Protein AF-A0A379ZW75-F1 (afdb_monomer)

Organism: NCBI:txid137545

Sequence (144 aa):
MLITSVDNQVWLLAVLERANPEMAELSVPGDLHIRSSGEISLSSEALRVSASQGDCHISEMQYSGDKLSAWVSLSRMVGKHSESIWQTITQVSHNLLRTTRQTEQVRAGQLDMQAEDYARLHAQNTVITSKAITKVDAEQIHMG

Structure (mmCIF, N/CA/C/O backbone):
data_AF-A0A379ZW75-F1
#
_entry.id   AF-A0A379ZW75-F1
#
loop_
_atom_site.group_PDB
_atom_site.id
_atom_site.type_symbol
_atom_site.label_atom_id
_atom_site.label_alt_id
_atom_site.label_comp_id
_atom_site.label_asym_id
_atom_site.label_entity_id
_atom_site.label_seq_id
_atom_site.pdbx_PDB_ins_code
_atom_site.Cartn_x
_atom_site.Cartn_y
_atom_site.Cartn_z
_atom_site.occupancy
_atom_site.B_iso_or_equiv
_atom_site.auth_seq_id
_atom_site.auth_comp_id
_atom_site.auth_asym_id
_atom_site.auth_atom_id
_atom_site.pdbx_PDB_model_num
ATOM 1 N N . MET A 1 1 ? 25.330 -1.662 -34.910 1.00 77.00 1 MET A N 1
ATOM 2 C CA . MET A 1 1 ? 24.381 -2.645 -34.329 1.00 77.00 1 MET A CA 1
ATOM 3 C C . MET A 1 1 ? 24.675 -4.007 -34.938 1.00 77.00 1 MET A C 1
ATOM 5 O O . MET A 1 1 ? 24.954 -4.049 -36.129 1.00 77.00 1 MET A O 1
ATOM 9 N N . LEU A 1 2 ? 24.667 -5.081 -34.145 1.00 81.12 2 LEU A N 1
ATOM 10 C CA . LEU A 1 2 ? 24.822 -6.456 -34.630 1.00 81.12 2 LEU A CA 1
ATOM 11 C C . LEU A 1 2 ? 23.435 -7.109 -34.679 1.00 81.12 2 LEU A C 1
ATOM 13 O O . LEU A 1 2 ? 22.809 -7.311 -33.636 1.00 81.12 2 LEU A O 1
ATOM 17 N N . ILE A 1 3 ? 22.960 -7.390 -35.889 1.00 84.38 3 ILE A N 1
ATOM 18 C CA . ILE A 1 3 ? 21.650 -7.987 -36.156 1.00 84.38 3 ILE A CA 1
ATOM 19 C C . ILE A 1 3 ? 21.884 -9.310 -36.877 1.00 84.38 3 ILE A C 1
ATOM 21 O O . ILE A 1 3 ? 22.673 -9.355 -37.820 1.00 84.38 3 ILE A O 1
ATOM 25 N N . THR A 1 4 ? 21.197 -10.369 -36.461 1.00 86.81 4 THR A N 1
ATOM 26 C CA . THR A 1 4 ? 21.111 -11.612 -37.236 1.00 86.81 4 THR A CA 1
ATOM 27 C C . THR A 1 4 ? 19.654 -11.960 -37.500 1.00 86.81 4 THR A C 1
ATOM 29 O O . THR A 1 4 ? 18.776 -11.577 -36.727 1.00 86.81 4 THR A O 1
ATOM 32 N N . SER A 1 5 ? 19.383 -12.662 -38.597 1.00 85.69 5 SER A N 1
ATOM 33 C CA . SER A 1 5 ? 18.056 -13.193 -38.884 1.00 85.69 5 SER A CA 1
ATOM 34 C C . SER A 1 5 ? 18.122 -14.703 -39.040 1.00 85.69 5 SER A C 1
ATOM 36 O O . SER A 1 5 ? 18.956 -15.218 -39.781 1.00 85.69 5 SER A O 1
ATOM 38 N N . VAL A 1 6 ? 17.252 -15.397 -38.313 1.00 88.62 6 VAL A N 1
ATOM 39 C CA . VAL A 1 6 ? 17.093 -16.854 -38.349 1.00 88.62 6 VAL A CA 1
ATOM 40 C C . VAL A 1 6 ? 15.595 -17.128 -38.368 1.00 88.62 6 VAL A C 1
ATOM 42 O O . VAL A 1 6 ? 14.867 -16.528 -37.581 1.00 88.62 6 VAL A O 1
ATOM 45 N N . ASP A 1 7 ? 15.128 -17.972 -39.289 1.00 84.44 7 ASP A N 1
ATOM 46 C CA . ASP A 1 7 ? 13.723 -18.397 -39.394 1.00 84.44 7 ASP A CA 1
ATOM 47 C C . ASP A 1 7 ? 12.703 -17.245 -39.358 1.00 84.44 7 ASP A C 1
ATOM 49 O O . ASP A 1 7 ? 11.685 -17.294 -38.669 1.00 84.44 7 ASP A O 1
ATOM 53 N N . ASN A 1 8 ? 12.983 -16.177 -40.114 1.00 81.94 8 ASN A N 1
ATOM 54 C CA . ASN A 1 8 ? 12.131 -14.986 -40.213 1.00 81.94 8 ASN A CA 1
ATOM 55 C C . ASN A 1 8 ? 11.983 -14.190 -38.898 1.00 81.94 8 ASN A C 1
ATOM 57 O O . ASN A 1 8 ? 11.116 -13.323 -38.784 1.00 81.94 8 ASN A O 1
ATOM 61 N N . GLN A 1 9 ? 12.847 -14.457 -37.916 1.00 80.31 9 GLN A N 1
ATOM 62 C CA . GLN A 1 9 ? 12.998 -13.683 -36.690 1.00 80.31 9 GLN A CA 1
ATOM 63 C C . GLN A 1 9 ? 14.280 -12.860 -36.761 1.00 80.31 9 GLN A C 1
ATOM 65 O O . GLN A 1 9 ? 15.282 -13.288 -37.338 1.00 80.31 9 GLN A O 1
ATOM 70 N N . VAL A 1 10 ? 14.246 -11.660 -36.189 1.00 82.44 10 VAL A N 1
ATOM 71 C CA . VAL A 1 10 ? 15.389 -10.748 -36.134 1.00 82.44 10 VAL A CA 1
ATOM 72 C C . VAL A 1 10 ? 15.885 -10.691 -34.697 1.00 82.44 10 VAL A C 1
ATOM 74 O O . VAL A 1 10 ? 15.130 -10.365 -33.786 1.00 82.44 10 VAL A O 1
ATOM 77 N N . TRP A 1 11 ? 17.165 -10.987 -34.505 1.00 81.50 11 TRP A N 1
ATOM 78 C CA . TRP A 1 11 ? 17.824 -10.978 -33.208 1.00 81.50 11 TRP A CA 1
ATOM 79 C C . TRP A 1 11 ? 18.770 -9.787 -33.120 1.00 81.50 11 TRP A C 1
ATOM 81 O O . TRP A 1 11 ? 19.687 -9.640 -33.934 1.00 81.50 11 TRP A O 1
ATOM 91 N N . LEU A 1 12 ? 18.563 -8.952 -32.104 1.00 84.06 12 LEU A N 1
ATOM 92 C CA . LEU A 1 12 ? 19.505 -7.913 -31.711 1.00 84.06 12 LEU A CA 1
ATOM 93 C C . LEU A 1 12 ? 20.500 -8.530 -30.732 1.00 84.06 12 LEU A C 1
ATOM 95 O O . LEU A 1 12 ? 20.155 -8.836 -29.596 1.00 84.06 12 LEU A O 1
ATOM 99 N N . LEU A 1 13 ? 21.737 -8.710 -31.184 1.00 83.31 13 LEU A N 1
ATOM 100 C CA . LEU A 1 13 ? 22.797 -9.315 -30.375 1.00 83.31 13 LEU A CA 1
ATOM 101 C C . LEU A 1 13 ? 23.584 -8.257 -29.595 1.00 83.31 13 LEU A C 1
ATOM 103 O O . LEU A 1 13 ? 23.995 -8.493 -28.464 1.00 83.31 13 LEU A O 1
ATOM 107 N N . ALA A 1 14 ? 23.792 -7.083 -30.201 1.00 82.06 14 ALA A N 1
ATOM 108 C CA . ALA A 1 14 ? 24.467 -5.959 -29.562 1.00 82.06 14 ALA A CA 1
ATOM 109 C C . ALA A 1 14 ? 24.110 -4.614 -30.216 1.00 82.06 14 ALA A C 1
ATOM 111 O O . ALA A 1 14 ? 24.006 -4.497 -31.443 1.00 82.06 14 ALA A O 1
ATOM 112 N N . VAL A 1 15 ? 24.030 -3.557 -29.405 1.00 82.62 15 VAL A N 1
ATOM 113 C CA . VAL A 1 15 ? 24.040 -2.165 -29.881 1.00 82.62 15 VAL A CA 1
ATOM 114 C C . VAL A 1 15 ? 25.466 -1.630 -29.749 1.00 82.62 15 VAL A C 1
ATOM 116 O O . VAL A 1 15 ? 25.894 -1.292 -28.654 1.00 82.62 15 VAL A O 1
ATOM 119 N N . LEU A 1 16 ? 26.209 -1.602 -30.860 1.00 82.00 16 LEU A N 1
ATOM 120 C CA . LEU A 1 16 ? 27.632 -1.213 -30.876 1.00 82.00 16 LEU A CA 1
ATOM 121 C C . LEU A 1 16 ? 27.856 0.306 -30.799 1.00 82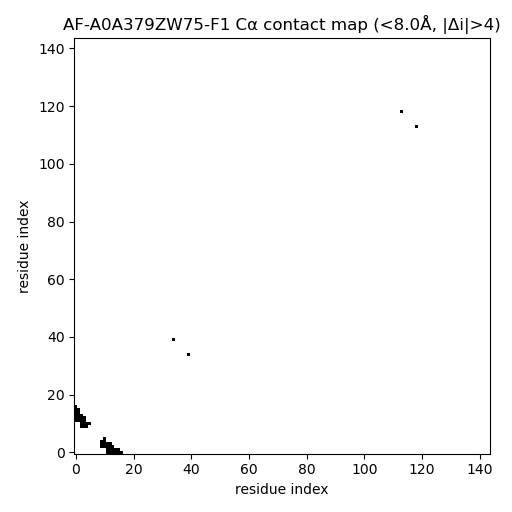.00 16 LEU A C 1
ATOM 123 O O . LEU A 1 16 ? 28.866 0.750 -30.274 1.00 82.00 16 LEU A O 1
ATOM 127 N N . GLU A 1 17 ? 26.917 1.092 -31.321 1.00 79.81 17 GLU A N 1
ATOM 128 C CA . GLU A 1 17 ? 26.990 2.552 -31.367 1.00 79.81 17 GLU A CA 1
ATOM 129 C C . GLU A 1 17 ? 25.560 3.102 -31.353 1.00 79.81 17 GLU A C 1
ATOM 131 O O . GLU A 1 17 ? 24.663 2.500 -31.957 1.00 79.81 17 GLU A O 1
ATOM 136 N N . ARG A 1 18 ? 25.333 4.205 -30.629 1.00 78.06 18 ARG A N 1
ATOM 137 C CA . ARG A 1 18 ? 24.034 4.886 -30.542 1.00 78.06 18 ARG A CA 1
ATOM 138 C C . ARG A 1 18 ? 24.139 6.259 -31.188 1.00 78.06 18 ARG A C 1
ATOM 140 O O . ARG A 1 18 ? 25.045 7.014 -30.862 1.00 78.06 18 ARG A O 1
ATOM 147 N N . ALA A 1 19 ? 23.170 6.592 -32.039 1.00 78.19 19 ALA A N 1
ATOM 148 C CA . ALA A 1 19 ? 23.089 7.912 -32.663 1.00 78.19 19 ALA A CA 1
ATOM 149 C C . ALA A 1 19 ? 22.826 9.031 -31.637 1.00 78.19 19 ALA A C 1
ATOM 151 O O . ALA A 1 19 ? 23.324 10.139 -31.795 1.00 78.19 19 ALA A O 1
ATOM 152 N N . ASN A 1 20 ? 22.076 8.727 -30.572 1.00 84.50 20 ASN A N 1
ATOM 153 C CA . ASN A 1 20 ? 21.944 9.581 -29.398 1.00 84.50 20 ASN A CA 1
ATOM 154 C C . ASN A 1 20 ? 22.369 8.780 -28.154 1.00 84.50 20 ASN A C 1
ATOM 156 O O . ASN A 1 20 ? 21.686 7.816 -27.798 1.00 84.50 20 ASN A O 1
ATOM 160 N N . PRO A 1 21 ? 23.487 9.123 -27.496 1.00 80.12 21 PRO A N 1
ATOM 161 C CA . PRO A 1 21 ? 23.924 8.416 -26.297 1.00 80.12 21 PRO A CA 1
ATOM 162 C C . PRO A 1 21 ? 23.031 8.701 -25.079 1.00 80.12 21 PRO A C 1
ATOM 164 O O . PRO A 1 21 ? 22.989 7.875 -24.170 1.00 80.12 21 PRO A O 1
ATOM 167 N N . GLU A 1 22 ? 22.290 9.813 -25.070 1.00 85.31 22 GLU A N 1
ATOM 168 C CA . GLU A 1 22 ? 21.467 10.244 -23.931 1.00 85.31 22 GLU A CA 1
ATOM 169 C C . GLU A 1 22 ? 20.085 9.579 -23.889 1.00 85.31 22 GLU A C 1
ATOM 171 O O . GLU A 1 22 ? 19.427 9.590 -22.851 1.00 85.31 22 GLU A O 1
ATOM 176 N N . MET A 1 23 ? 19.636 8.972 -24.994 1.00 82.06 23 MET A N 1
ATOM 177 C CA . MET A 1 23 ? 18.301 8.383 -25.086 1.00 82.06 23 MET A CA 1
ATOM 178 C C . MET A 1 23 ? 18.317 7.046 -25.823 1.00 82.06 23 MET A C 1
ATOM 180 O O . MET A 1 23 ? 18.821 6.932 -26.938 1.00 82.06 23 MET A O 1
ATOM 184 N N . ALA A 1 24 ? 17.694 6.035 -25.220 1.00 86.88 24 ALA A N 1
ATOM 185 C CA . ALA A 1 24 ? 17.317 4.807 -25.905 1.00 86.88 24 ALA A CA 1
ATOM 186 C C . ALA A 1 24 ? 15.874 4.448 -25.575 1.00 86.88 24 ALA A C 1
ATOM 188 O O . ALA A 1 24 ? 15.467 4.487 -24.416 1.00 86.88 24 ALA A O 1
ATOM 189 N N . GLU A 1 25 ? 15.131 4.072 -26.608 1.00 87.19 25 GLU A N 1
ATOM 190 C CA . GLU A 1 25 ? 13.730 3.691 -26.517 1.00 87.19 25 GLU A CA 1
ATOM 191 C C . GLU A 1 25 ? 13.555 2.289 -27.104 1.00 87.19 25 GLU A C 1
ATOM 193 O O . GLU A 1 25 ? 14.046 1.994 -28.196 1.00 87.19 25 GLU A O 1
ATOM 198 N N . LEU A 1 26 ? 12.865 1.422 -26.363 1.00 88.56 26 LEU A N 1
ATOM 199 C CA . LEU A 1 26 ? 12.404 0.128 -26.849 1.00 88.56 26 LEU A CA 1
ATOM 200 C C . LEU A 1 26 ? 10.897 0.229 -27.078 1.0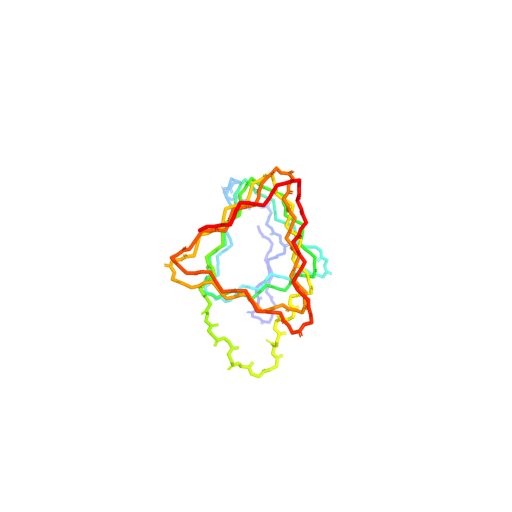0 88.56 26 LEU A C 1
ATOM 202 O O . LEU A 1 26 ? 10.124 0.199 -26.124 1.00 88.56 26 LEU A O 1
ATOM 206 N N . SER A 1 27 ? 10.497 0.355 -28.340 1.00 90.12 27 SER A N 1
ATOM 207 C CA . SER A 1 27 ? 9.096 0.441 -28.751 1.00 90.12 27 SER A CA 1
ATOM 208 C C . SER A 1 27 ? 8.787 -0.678 -29.736 1.00 90.12 27 SER A C 1
ATOM 210 O O . SER A 1 27 ? 9.525 -0.889 -30.702 1.00 90.12 27 SER A O 1
ATOM 212 N N . VAL A 1 28 ? 7.719 -1.426 -29.466 1.00 88.81 28 VAL A N 1
ATOM 213 C CA . VAL A 1 28 ? 7.255 -2.529 -30.311 1.00 88.81 28 VAL A CA 1
ATOM 214 C C . VAL A 1 28 ? 5.761 -2.363 -30.601 1.00 88.81 28 VAL A C 1
ATOM 216 O O . VAL A 1 28 ? 5.017 -1.929 -29.724 1.00 88.81 28 VAL A O 1
ATOM 219 N N . PRO A 1 29 ? 5.292 -2.697 -31.816 1.00 88.75 29 PRO A N 1
ATOM 220 C CA . PRO A 1 29 ? 3.881 -2.555 -32.178 1.00 88.75 29 PRO A CA 1
ATOM 221 C C . PRO A 1 29 ? 2.963 -3.607 -31.531 1.00 88.75 29 PRO A C 1
ATOM 223 O O . PRO A 1 29 ? 1.746 -3.463 -31.599 1.00 88.75 29 PRO A O 1
ATOM 226 N N . GLY A 1 30 ? 3.529 -4.672 -30.957 1.00 91.06 30 GLY A N 1
ATOM 227 C CA . GLY A 1 30 ? 2.795 -5.775 -30.337 1.00 91.06 30 GLY A CA 1
ATOM 228 C C . GLY A 1 30 ? 3.300 -6.087 -28.932 1.00 91.06 30 GLY A C 1
ATOM 229 O O . GLY A 1 30 ? 3.869 -5.230 -28.259 1.00 91.06 30 GLY A O 1
ATOM 230 N N . ASP A 1 31 ? 3.109 -7.329 -28.502 1.00 92.38 31 ASP A N 1
ATOM 231 C CA . ASP A 1 31 ? 3.445 -7.747 -27.143 1.00 92.38 31 ASP A CA 1
ATOM 232 C C . ASP A 1 31 ? 4.963 -7.751 -26.894 1.00 92.38 31 ASP A C 1
ATOM 234 O O . ASP A 1 31 ? 5.750 -8.260 -27.698 1.00 92.38 31 ASP A O 1
ATOM 238 N N . LEU A 1 32 ? 5.375 -7.218 -25.739 1.00 92.62 32 LEU A N 1
ATOM 239 C CA . LEU A 1 32 ? 6.753 -7.268 -25.250 1.00 92.62 32 LEU A CA 1
ATOM 240 C C . LEU A 1 32 ? 6.839 -8.164 -24.015 1.00 92.62 32 LEU A C 1
ATOM 242 O O . LEU A 1 32 ? 6.279 -7.851 -22.965 1.00 92.62 32 LEU A O 1
ATOM 246 N N . HIS A 1 33 ? 7.615 -9.242 -24.113 1.00 91.94 33 HIS A N 1
ATOM 247 C CA . HIS A 1 33 ? 7.950 -10.086 -22.970 1.00 91.94 33 HIS A CA 1
ATOM 248 C C . HIS A 1 33 ? 9.404 -9.863 -22.554 1.00 91.94 33 HIS A C 1
ATOM 250 O O . HIS A 1 33 ? 10.327 -10.191 -23.297 1.00 91.94 33 HIS A O 1
ATOM 256 N N . ILE A 1 34 ? 9.608 -9.356 -21.338 1.00 92.12 34 ILE A N 1
ATOM 257 C CA . ILE A 1 34 ? 10.930 -9.258 -20.711 1.00 92.12 34 ILE A CA 1
ATOM 258 C C . ILE A 1 34 ? 11.041 -10.394 -19.696 1.00 92.12 34 ILE A C 1
ATOM 260 O O . ILE A 1 34 ? 10.262 -10.467 -18.748 1.00 92.12 34 ILE A O 1
ATOM 264 N N . ARG A 1 35 ? 11.991 -11.308 -19.912 1.00 91.50 35 ARG A N 1
ATOM 265 C CA . ARG A 1 35 ? 12.233 -12.468 -19.046 1.00 91.50 35 ARG A CA 1
ATOM 266 C C . ARG A 1 35 ? 13.725 -12.601 -18.765 1.00 91.50 35 ARG A C 1
ATOM 268 O O . ARG A 1 35 ? 14.532 -12.494 -19.681 1.00 91.50 35 ARG A O 1
ATOM 275 N N . SER A 1 36 ? 14.064 -12.905 -17.518 1.00 92.56 36 SER A N 1
ATOM 276 C CA . SER A 1 36 ? 15.404 -13.311 -17.090 1.00 92.56 36 SER A CA 1
ATOM 277 C C . SER A 1 36 ? 15.293 -14.648 -16.361 1.00 92.56 36 SER A C 1
ATOM 279 O O . SER A 1 36 ? 14.311 -14.883 -15.659 1.00 92.56 36 SER A O 1
ATOM 281 N N . SER A 1 37 ? 16.270 -15.539 -16.537 1.00 93.94 37 SER A N 1
ATOM 282 C CA . SER A 1 37 ? 16.418 -16.714 -15.665 1.00 93.94 37 SER A CA 1
ATOM 283 C C . SER A 1 37 ? 17.014 -16.347 -14.302 1.00 93.94 37 SER A C 1
ATOM 285 O O . SER A 1 37 ? 16.982 -17.164 -13.388 1.00 93.94 37 SER A O 1
ATOM 287 N N . GLY A 1 38 ? 17.593 -15.147 -14.190 1.00 94.12 38 GLY A N 1
ATOM 288 C CA . GLY A 1 38 ? 18.101 -14.568 -12.952 1.00 94.12 38 GLY A CA 1
ATOM 289 C C . GLY A 1 38 ? 17.336 -13.296 -12.594 1.00 94.12 38 GLY A C 1
ATOM 290 O O . GLY A 1 38 ? 16.110 -13.258 -12.640 1.00 94.12 38 GLY A O 1
ATOM 291 N N . GLU A 1 39 ? 18.072 -12.244 -12.253 1.00 93.50 39 GLU A N 1
ATOM 292 C CA . GLU A 1 39 ? 17.510 -10.956 -11.846 1.00 93.50 39 GLU A CA 1
ATOM 293 C C . GLU A 1 39 ? 17.107 -10.087 -13.051 1.00 93.50 39 GLU A C 1
ATOM 295 O O . GLU A 1 39 ? 17.720 -10.150 -14.123 1.00 93.50 39 GLU A O 1
ATOM 300 N N . ILE A 1 40 ? 16.087 -9.249 -12.854 1.00 95.12 40 ILE A N 1
ATOM 301 C CA . ILE A 1 40 ? 15.838 -8.041 -13.647 1.00 95.12 40 ILE A CA 1
ATOM 302 C C . ILE A 1 40 ? 16.004 -6.853 -12.695 1.00 95.12 40 ILE A C 1
ATOM 304 O O . ILE A 1 40 ? 15.209 -6.700 -11.771 1.00 95.12 40 ILE A O 1
ATOM 308 N N . SER A 1 41 ? 17.018 -6.019 -12.931 1.00 93.75 41 SER A N 1
ATOM 309 C CA . SER A 1 41 ? 17.280 -4.808 -12.146 1.00 93.75 41 SER A CA 1
ATOM 310 C C . SER A 1 41 ? 16.912 -3.567 -12.959 1.00 93.75 41 SER A C 1
ATOM 312 O O . SER A 1 41 ? 17.378 -3.404 -14.088 1.00 93.75 41 SER A O 1
ATOM 314 N N . LEU A 1 42 ? 16.063 -2.699 -12.405 1.00 93.56 42 LEU A N 1
ATOM 315 C CA . LEU A 1 42 ? 15.656 -1.431 -13.015 1.00 93.56 42 LEU A CA 1
ATOM 316 C C . LEU A 1 42 ? 16.043 -0.290 -12.072 1.00 93.56 42 LEU A C 1
ATOM 318 O O . LEU A 1 42 ? 15.467 -0.150 -10.997 1.00 93.56 42 LEU A O 1
ATOM 322 N N . SER A 1 43 ? 17.011 0.527 -12.483 1.00 93.25 43 SER A N 1
ATOM 323 C CA . SER A 1 43 ? 17.481 1.688 -11.725 1.00 93.25 43 SER A CA 1
ATOM 324 C C . SER A 1 43 ? 17.323 2.946 -12.569 1.00 93.25 43 SER A C 1
ATOM 326 O O . SER A 1 43 ? 17.845 3.031 -13.680 1.00 93.25 43 SER A O 1
ATOM 328 N N . SER A 1 44 ? 16.590 3.920 -12.043 1.00 92.69 44 SER A N 1
ATOM 329 C CA . SER A 1 44 ? 16.251 5.165 -12.732 1.00 92.69 44 SER A CA 1
ATOM 330 C C . SER A 1 44 ? 15.906 6.246 -11.717 1.00 92.69 44 SER A C 1
ATOM 332 O O . SER A 1 44 ? 15.416 5.923 -10.638 1.00 92.69 44 SER A O 1
ATOM 334 N N . GLU A 1 45 ? 16.048 7.516 -12.094 1.00 94.06 45 GLU A N 1
ATOM 335 C CA . GLU A 1 45 ? 15.510 8.635 -11.308 1.00 94.06 45 GLU A CA 1
ATOM 336 C C . GLU A 1 45 ? 13.979 8.547 -11.163 1.00 94.06 45 GLU A C 1
ATOM 338 O O . GLU A 1 45 ? 13.429 8.860 -10.110 1.00 94.06 45 GLU A O 1
ATOM 343 N N . ALA A 1 46 ? 13.284 8.064 -12.201 1.00 92.38 46 ALA A N 1
ATOM 344 C CA . ALA A 1 46 ? 11.840 7.867 -12.183 1.00 92.38 46 ALA A CA 1
ATOM 345 C C . ALA A 1 46 ? 11.418 6.618 -12.973 1.00 92.38 46 ALA A C 1
ATOM 347 O O . ALA A 1 46 ? 11.675 6.520 -14.172 1.00 92.38 46 ALA A O 1
ATOM 348 N N . LEU A 1 47 ? 10.680 5.716 -12.316 1.00 93.62 47 LEU A N 1
ATOM 349 C CA . LEU A 1 47 ? 10.012 4.573 -12.941 1.00 93.62 47 LEU A CA 1
ATOM 350 C C . LEU A 1 47 ? 8.509 4.861 -13.062 1.00 93.62 47 LEU A C 1
ATOM 352 O O . LEU A 1 47 ? 7.830 5.088 -12.061 1.00 93.62 47 LEU A O 1
ATOM 356 N N . ARG A 1 48 ? 7.975 4.846 -14.287 1.00 92.06 48 ARG A N 1
ATOM 357 C CA . ARG A 1 48 ? 6.537 5.006 -14.556 1.00 92.06 48 ARG A CA 1
ATOM 358 C C . ARG A 1 48 ? 6.008 3.757 -15.244 1.00 92.06 48 ARG A C 1
ATOM 360 O O . ARG A 1 48 ? 6.469 3.414 -16.327 1.00 92.06 48 ARG A O 1
ATOM 367 N N . VAL A 1 49 ? 5.020 3.114 -14.630 1.00 91.50 49 VAL A N 1
ATOM 368 C CA . VAL A 1 49 ? 4.318 1.955 -15.192 1.00 91.50 49 VAL A CA 1
ATOM 369 C C . VAL A 1 49 ? 2.849 2.328 -15.344 1.00 91.50 49 VAL A C 1
ATOM 371 O O . VAL A 1 49 ? 2.206 2.727 -14.375 1.00 91.50 49 VAL A O 1
ATOM 374 N N . SER A 1 50 ? 2.322 2.236 -16.563 1.00 92.31 50 SER A N 1
ATOM 375 C CA . SER A 1 50 ? 0.915 2.494 -16.864 1.00 92.31 50 SER A CA 1
ATOM 376 C C . SER A 1 50 ? 0.357 1.316 -17.646 1.00 92.31 50 SER A C 1
ATOM 378 O O . SER A 1 50 ? 0.901 0.946 -18.682 1.00 92.31 50 SER A O 1
ATOM 380 N N . ALA A 1 51 ? -0.704 0.710 -17.122 1.00 90.69 51 ALA A N 1
ATOM 381 C CA . ALA A 1 51 ? -1.394 -0.409 -17.743 1.00 90.69 51 ALA A CA 1
ATOM 382 C C . ALA A 1 51 ? -2.877 -0.367 -17.361 1.00 90.69 51 ALA A C 1
ATOM 384 O O . ALA A 1 51 ? -3.229 0.074 -16.266 1.00 90.69 51 ALA A O 1
ATOM 385 N N . SER A 1 52 ? -3.749 -0.843 -18.251 1.00 89.44 52 SER A N 1
ATOM 386 C CA . SER A 1 52 ? -5.176 -1.014 -17.952 1.00 89.44 52 SER A CA 1
ATOM 387 C C . SER A 1 52 ? -5.438 -2.198 -17.018 1.00 89.44 52 SER A C 1
ATOM 389 O O . SER A 1 52 ? -6.394 -2.176 -16.248 1.00 89.44 52 SER A O 1
ATOM 391 N N . GLN A 1 53 ? -4.589 -3.227 -17.086 1.00 84.25 53 GLN A N 1
ATOM 392 C CA . GLN A 1 53 ? -4.618 -4.411 -16.235 1.00 84.25 53 GLN A CA 1
ATOM 393 C C . GLN A 1 53 ? -3.184 -4.781 -15.853 1.00 84.25 53 GLN A C 1
ATOM 395 O O . GLN A 1 53 ? -2.296 -4.770 -16.702 1.00 84.25 53 GLN A O 1
ATOM 400 N N . GLY A 1 54 ? -2.968 -5.110 -14.581 1.00 82.38 54 GLY A N 1
ATOM 401 C CA . GLY A 1 54 ? -1.693 -5.602 -14.075 1.00 82.38 54 GLY A CA 1
ATOM 402 C C . GLY A 1 54 ? -1.913 -6.835 -13.211 1.00 82.38 54 GLY A C 1
ATOM 403 O O . GLY A 1 54 ? -2.798 -6.835 -12.356 1.00 82.38 54 GLY A O 1
ATOM 404 N N . ASP A 1 55 ? -1.109 -7.865 -13.448 1.00 81.31 55 ASP A N 1
ATOM 405 C CA . ASP A 1 55 ? -0.972 -9.026 -12.574 1.00 81.31 55 ASP A CA 1
ATOM 406 C C . ASP A 1 55 ? 0.494 -9.094 -12.142 1.00 81.31 55 ASP A C 1
ATOM 408 O O . ASP A 1 55 ? 1.402 -9.111 -12.977 1.00 81.31 55 ASP A O 1
ATOM 412 N N . CYS A 1 56 ? 0.725 -9.023 -10.836 1.00 83.50 56 CYS A N 1
ATOM 413 C CA . CYS A 1 56 ? 2.052 -8.962 -10.254 1.00 83.50 56 CYS A CA 1
ATOM 414 C C . CYS A 1 56 ? 2.119 -9.946 -9.091 1.00 83.50 56 CYS A C 1
ATOM 416 O O . CYS A 1 56 ? 1.520 -9.727 -8.038 1.00 83.50 56 CYS A O 1
ATOM 418 N N . HIS A 1 57 ? 2.856 -11.034 -9.294 1.00 84.12 57 HIS A N 1
ATOM 419 C CA . HIS A 1 57 ? 3.106 -12.024 -8.262 1.00 84.12 57 HIS A CA 1
ATOM 420 C C . HIS A 1 57 ? 4.499 -11.808 -7.672 1.00 84.12 57 HIS A C 1
ATOM 422 O O . HIS A 1 57 ? 5.506 -12.095 -8.318 1.00 84.12 57 HIS A O 1
ATOM 428 N N . ILE A 1 58 ? 4.545 -11.289 -6.447 1.00 84.50 58 ILE A N 1
ATOM 429 C CA . ILE A 1 58 ? 5.782 -11.046 -5.705 1.00 84.50 58 ILE A CA 1
ATOM 430 C C . ILE A 1 58 ? 5.670 -11.764 -4.362 1.00 84.50 58 ILE A C 1
ATOM 432 O O . ILE A 1 58 ? 4.827 -11.406 -3.542 1.00 84.50 58 ILE A O 1
ATOM 436 N N . SER A 1 59 ? 6.518 -12.771 -4.140 1.00 82.94 59 SER A N 1
ATOM 437 C CA . SER A 1 59 ? 6.543 -13.518 -2.874 1.00 82.94 59 SER A CA 1
ATOM 438 C C . SER A 1 59 ? 7.049 -12.668 -1.706 1.00 82.94 59 SER A C 1
ATOM 440 O O . SER A 1 59 ? 6.544 -12.796 -0.596 1.00 82.94 59 SER A O 1
ATOM 442 N N . GLU A 1 60 ? 8.028 -11.794 -1.956 1.00 83.19 60 GLU A N 1
ATOM 443 C CA . GLU A 1 60 ? 8.578 -10.861 -0.970 1.00 83.19 60 GLU A CA 1
ATOM 444 C C . GLU A 1 60 ? 8.850 -9.503 -1.632 1.00 83.19 60 GLU A C 1
ATOM 446 O O . GLU A 1 60 ? 9.578 -9.422 -2.621 1.00 83.19 60 GLU A O 1
ATOM 451 N N . MET A 1 61 ? 8.247 -8.436 -1.099 1.00 86.38 61 MET A N 1
ATOM 452 C CA . MET A 1 61 ? 8.454 -7.061 -1.555 1.00 86.38 61 MET A CA 1
ATOM 453 C C . MET A 1 61 ? 9.068 -6.245 -0.420 1.00 86.38 61 MET A C 1
ATOM 455 O O . MET A 1 61 ? 8.455 -6.090 0.634 1.00 86.38 61 MET A O 1
ATOM 459 N N . GLN A 1 62 ? 10.238 -5.662 -0.667 1.00 84.88 62 GLN A N 1
ATOM 460 C CA . GLN A 1 62 ? 10.806 -4.623 0.186 1.00 84.88 62 GLN A CA 1
ATOM 461 C C . GLN A 1 62 ? 10.625 -3.276 -0.513 1.00 84.88 62 GLN A C 1
ATOM 463 O O . GLN A 1 62 ? 11.143 -3.055 -1.606 1.00 84.88 62 GLN A O 1
ATOM 468 N N . TYR A 1 63 ? 9.854 -2.388 0.109 1.00 85.56 63 TYR A N 1
ATOM 469 C CA . TYR A 1 63 ? 9.626 -1.028 -0.366 1.00 85.56 63 TYR A CA 1
ATOM 470 C C . TYR A 1 63 ? 10.224 -0.030 0.625 1.00 85.56 63 TYR A C 1
ATOM 472 O O . TYR A 1 63 ? 9.999 -0.141 1.829 1.00 85.56 63 TYR A O 1
ATOM 480 N N . SER A 1 64 ? 10.947 0.963 0.111 1.00 87.94 64 SER A N 1
ATOM 481 C CA . SER A 1 64 ? 11.464 2.090 0.886 1.00 87.94 64 SER A CA 1
ATOM 482 C C . SER A 1 64 ? 11.127 3.386 0.156 1.00 87.94 64 SER A C 1
ATOM 484 O O . SER A 1 64 ? 11.532 3.576 -0.990 1.00 87.94 64 SER A O 1
ATOM 486 N N . GLY A 1 65 ? 10.354 4.260 0.797 1.00 84.06 65 GLY A N 1
ATOM 487 C CA . GLY A 1 65 ? 9.953 5.551 0.244 1.00 84.06 65 GLY A CA 1
ATOM 488 C C . GLY A 1 65 ? 9.016 6.317 1.177 1.00 84.06 65 GLY A C 1
ATOM 489 O O . GLY A 1 65 ? 8.394 5.730 2.061 1.00 84.06 65 GLY A O 1
ATOM 490 N N . ASP A 1 66 ? 8.893 7.628 0.964 1.00 82.38 66 ASP A N 1
ATOM 491 C CA . ASP A 1 66 ? 8.162 8.524 1.877 1.00 82.38 66 ASP A CA 1
ATOM 492 C C . ASP A 1 66 ? 6.637 8.342 1.843 1.00 82.38 66 ASP A C 1
ATOM 494 O O . ASP A 1 66 ? 5.940 8.647 2.812 1.00 82.38 66 ASP A O 1
ATOM 498 N N . LYS A 1 67 ? 6.084 7.921 0.697 1.00 78.19 67 LYS A N 1
ATOM 499 C CA . LYS A 1 67 ? 4.634 7.830 0.467 1.00 78.19 67 LYS A CA 1
ATOM 500 C C . LYS A 1 67 ? 4.296 6.653 -0.435 1.00 78.19 67 LYS A C 1
ATOM 502 O O . LYS A 1 67 ? 5.006 6.391 -1.400 1.00 78.19 67 LYS A O 1
ATOM 507 N N . LEU A 1 68 ? 3.171 6.000 -0.162 1.00 81.75 6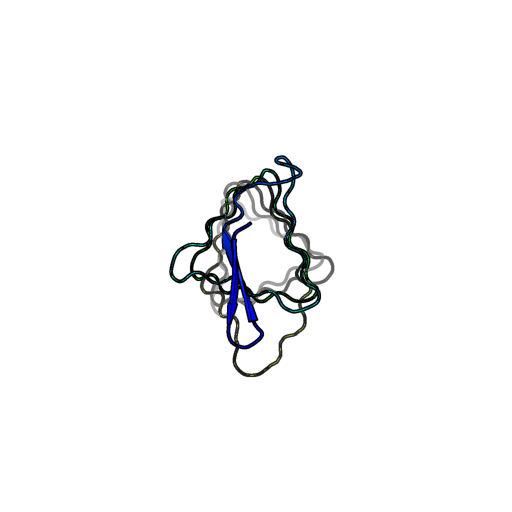8 LEU A N 1
ATOM 508 C CA . LEU A 1 68 ? 2.543 5.011 -1.034 1.00 81.75 68 LEU A CA 1
ATOM 509 C C . LEU A 1 68 ? 1.050 5.337 -1.115 1.00 81.75 68 LEU A C 1
ATOM 511 O O . LEU A 1 68 ? 0.369 5.381 -0.093 1.00 81.75 68 LEU A O 1
ATOM 515 N N . SER A 1 69 ? 0.545 5.571 -2.325 1.00 73.69 69 SER A N 1
ATOM 516 C CA . SER A 1 69 ? -0.874 5.845 -2.567 1.00 73.69 69 SER A CA 1
ATOM 517 C C . SER A 1 69 ? -1.451 4.747 -3.448 1.00 73.69 69 SER A C 1
ATOM 519 O O . SER A 1 69 ? -1.021 4.585 -4.587 1.00 73.69 69 SER A O 1
ATOM 521 N N . ALA A 1 70 ? -2.445 4.022 -2.938 1.00 74.12 70 ALA A N 1
ATOM 522 C CA . ALA A 1 70 ? -3.163 2.994 -3.681 1.00 74.12 70 ALA A CA 1
ATOM 523 C C . ALA A 1 70 ? -4.669 3.260 -3.610 1.00 74.12 70 ALA A C 1
ATOM 525 O O . ALA A 1 70 ? -5.244 3.368 -2.529 1.00 74.12 70 ALA A O 1
ATOM 526 N N . TRP A 1 71 ? -5.313 3.349 -4.771 1.00 68.81 71 TRP A N 1
ATOM 527 C CA . TRP A 1 71 ? -6.764 3.473 -4.874 1.00 68.81 71 TRP A CA 1
ATOM 528 C C . TRP A 1 71 ? -7.345 2.119 -5.259 1.00 68.81 71 TRP A C 1
ATOM 530 O O . TRP A 1 71 ? -7.459 1.788 -6.437 1.00 68.81 71 TRP A O 1
ATOM 540 N N . VAL A 1 72 ? -7.692 1.315 -4.256 1.00 65.56 72 VAL A N 1
ATOM 541 C CA . VAL A 1 72 ? -8.322 0.011 -4.477 1.00 65.56 72 VAL A CA 1
ATOM 542 C C . VAL A 1 72 ? -9.836 0.196 -4.486 1.00 65.56 72 VAL A C 1
ATOM 544 O O . VAL A 1 72 ? -10.456 0.408 -3.446 1.00 65.56 72 VAL A O 1
ATOM 547 N N . SER A 1 73 ? -10.450 0.119 -5.665 1.00 52.34 73 SER A N 1
ATOM 548 C CA . SER A 1 73 ? -11.907 0.000 -5.762 1.00 52.34 73 SER A CA 1
ATOM 549 C C . SER A 1 73 ? -12.269 -1.466 -5.573 1.00 52.34 73 SER A C 1
ATOM 551 O O . SER A 1 73 ? -11.947 -2.294 -6.422 1.00 52.34 73 SER A O 1
ATOM 553 N N . LEU A 1 74 ? -12.897 -1.800 -4.444 1.00 51.22 74 LEU A N 1
ATOM 554 C CA . LEU A 1 74 ? -13.301 -3.170 -4.144 1.00 51.22 74 LEU A CA 1
ATOM 555 C C . LEU A 1 74 ? -14.388 -3.610 -5.143 1.00 51.22 74 LEU A C 1
ATOM 557 O O . LEU A 1 74 ? -15.577 -3.359 -4.942 1.00 51.22 74 LEU A O 1
ATOM 561 N N . SER A 1 75 ? -14.001 -4.269 -6.235 1.00 42.31 75 SER A N 1
ATOM 562 C CA . SER A 1 75 ? -14.932 -5.104 -6.982 1.00 42.31 75 SER A CA 1
ATOM 563 C C . SER A 1 75 ? -15.219 -6.319 -6.105 1.00 42.31 75 SER A C 1
ATOM 565 O O . SER A 1 75 ? -14.322 -6.999 -5.610 1.00 42.31 75 SER A O 1
ATOM 567 N N . ARG A 1 76 ? -16.496 -6.540 -5.804 1.00 40.00 76 ARG A N 1
ATOM 568 C CA . ARG A 1 76 ? -16.958 -7.642 -4.961 1.00 40.00 76 ARG A CA 1
ATOM 569 C C . ARG A 1 76 ? -16.578 -8.962 -5.644 1.00 40.00 76 ARG A C 1
ATOM 571 O O . ARG A 1 76 ? -17.305 -9.437 -6.510 1.00 40.00 76 ARG A O 1
ATOM 578 N N . MET A 1 77 ? -15.428 -9.531 -5.295 1.00 41.75 77 MET A N 1
ATOM 579 C CA . MET A 1 77 ? -14.931 -10.768 -5.891 1.00 41.75 77 MET A CA 1
ATOM 580 C C . MET A 1 77 ? -15.635 -11.959 -5.232 1.00 41.75 77 MET A C 1
ATOM 582 O O . MET A 1 77 ? -15.113 -12.607 -4.335 1.00 41.75 77 MET A O 1
ATOM 586 N N . VAL A 1 78 ? -16.873 -12.226 -5.651 1.00 47.56 78 VAL A N 1
ATOM 587 C CA . VAL A 1 78 ? -17.521 -13.524 -5.424 1.00 47.56 78 VAL A CA 1
ATOM 588 C C . VAL A 1 78 ? -17.230 -14.368 -6.662 1.00 47.56 78 VAL A C 1
ATOM 590 O O . VAL A 1 78 ? -18.028 -14.435 -7.592 1.00 47.56 78 VAL A O 1
ATOM 593 N N . GLY A 1 79 ? -16.032 -14.946 -6.705 1.00 36.97 79 GLY A N 1
ATOM 594 C CA . GLY A 1 79 ? -15.548 -15.788 -7.796 1.00 36.97 79 GLY A CA 1
ATOM 595 C C . GLY A 1 79 ? -14.728 -16.934 -7.217 1.00 36.97 79 GLY A C 1
ATOM 596 O O . GLY A 1 79 ? -13.812 -16.712 -6.436 1.00 36.97 79 GLY A O 1
ATOM 597 N N . LYS A 1 80 ? -15.136 -18.162 -7.530 1.00 44.50 80 LYS A N 1
ATOM 598 C CA . LYS A 1 80 ? -14.677 -19.425 -6.937 1.00 44.50 80 LYS A CA 1
ATOM 599 C C . LYS A 1 80 ? -13.137 -19.531 -6.877 1.00 44.50 80 LYS A C 1
ATOM 601 O O . LYS A 1 80 ? -12.484 -19.385 -7.900 1.00 44.50 80 LYS A O 1
ATOM 606 N N . HIS A 1 81 ? -12.617 -19.890 -5.697 1.00 42.81 81 HIS A N 1
ATOM 607 C CA . HIS A 1 81 ? -11.238 -20.331 -5.396 1.00 42.81 81 HIS A CA 1
ATOM 608 C C . HIS A 1 81 ? -10.140 -19.314 -5.066 1.00 42.81 81 HIS A C 1
ATOM 610 O O . HIS A 1 81 ? -8.969 -19.684 -5.022 1.00 42.81 81 HIS A O 1
ATOM 616 N N . SER A 1 82 ? -10.465 -18.084 -4.681 1.00 41.81 82 SER A N 1
ATOM 617 C CA . SER A 1 82 ? -9.468 -17.235 -4.015 1.00 41.81 82 SER A CA 1
ATOM 618 C C . SER A 1 82 ? -10.105 -16.448 -2.880 1.00 41.81 82 SER A C 1
ATOM 620 O O . SER A 1 82 ? -10.366 -15.254 -2.991 1.00 41.81 82 SER A O 1
ATOM 622 N N . GLU A 1 83 ? -10.374 -17.131 -1.764 1.00 42.88 83 GLU A N 1
ATOM 623 C CA . GLU A 1 83 ? -10.407 -16.435 -0.478 1.00 42.88 83 GLU A CA 1
ATOM 624 C C . GLU A 1 83 ? -9.022 -15.813 -0.299 1.00 42.88 83 GLU A C 1
ATOM 626 O O . GLU A 1 83 ? -8.034 -16.511 -0.090 1.00 42.88 83 GLU A O 1
ATOM 631 N N . SER A 1 84 ? -8.933 -14.496 -0.476 1.00 46.47 84 SER A N 1
ATOM 632 C CA . SER A 1 84 ? -7.730 -13.738 -0.160 1.00 46.47 84 SER A CA 1
ATOM 633 C C . SER A 1 84 ? -7.543 -13.797 1.355 1.00 46.47 84 SER A C 1
ATOM 635 O O . SER A 1 84 ? -8.046 -12.945 2.088 1.00 46.47 84 SER A O 1
ATOM 637 N N . ILE A 1 85 ? -6.875 -14.844 1.838 1.00 46.91 85 ILE A N 1
ATOM 638 C CA . ILE A 1 85 ? -6.470 -14.972 3.234 1.00 46.91 85 ILE A CA 1
ATOM 639 C C . ILE A 1 85 ? -5.273 -14.042 3.415 1.00 46.91 85 ILE A C 1
ATOM 641 O O . ILE A 1 85 ? -4.122 -14.424 3.214 1.00 46.91 85 ILE A O 1
ATOM 645 N N . TRP A 1 86 ? -5.545 -12.788 3.765 1.00 53.84 86 TRP A N 1
ATOM 646 C CA . TRP A 1 86 ? -4.526 -11.920 4.340 1.00 53.84 86 TRP A CA 1
ATOM 647 C C . TRP A 1 86 ? -4.150 -12.527 5.689 1.00 53.84 86 TRP A C 1
ATOM 649 O O . TRP A 1 86 ? -4.971 -12.542 6.602 1.00 53.84 86 TRP A O 1
ATOM 659 N N . GLN A 1 87 ? -2.955 -13.111 5.785 1.00 54.12 87 GLN A N 1
ATOM 660 C CA . GLN A 1 87 ? -2.553 -13.841 6.989 1.00 54.12 87 GLN A CA 1
ATOM 661 C C . GLN A 1 87 ? -2.416 -12.893 8.188 1.00 54.12 87 GLN A C 1
ATOM 663 O O . GLN A 1 87 ? -2.998 -13.170 9.230 1.00 54.12 87 GLN A O 1
ATOM 668 N N . THR A 1 88 ? -1.741 -11.751 8.003 1.00 59.16 88 THR A N 1
ATOM 669 C CA . THR A 1 88 ? -1.601 -10.677 9.001 1.00 59.16 88 THR A CA 1
ATOM 670 C C . THR A 1 88 ? -1.219 -9.372 8.295 1.00 59.16 88 THR A C 1
ATOM 672 O O . THR A 1 88 ? -0.346 -9.380 7.431 1.00 59.16 88 THR A O 1
ATOM 675 N N . ILE A 1 89 ? -1.822 -8.243 8.679 1.00 65.25 89 ILE A N 1
ATOM 676 C CA . ILE A 1 89 ? -1.325 -6.897 8.344 1.00 65.25 89 ILE A CA 1
ATOM 677 C C . ILE A 1 89 ? -0.931 -6.235 9.663 1.00 65.25 89 ILE A C 1
ATOM 679 O O . ILE A 1 89 ? -1.799 -5.927 10.477 1.00 65.25 89 ILE A O 1
AT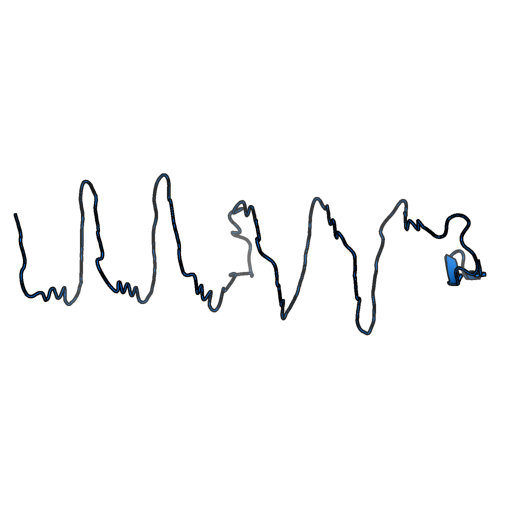OM 683 N N . THR A 1 90 ? 0.366 -6.018 9.877 1.00 59.62 90 THR A N 1
ATOM 684 C CA . THR A 1 90 ? 0.874 -5.292 11.047 1.00 59.62 90 THR A CA 1
ATOM 685 C C . THR A 1 90 ? 1.224 -3.875 10.627 1.00 59.62 90 THR A C 1
ATOM 687 O O . THR A 1 90 ? 2.126 -3.669 9.818 1.00 59.62 90 THR A O 1
ATOM 690 N N . GLN A 1 91 ? 0.513 -2.894 11.176 1.00 64.75 91 GLN A N 1
ATOM 691 C CA . GLN A 1 91 ? 0.786 -1.482 10.937 1.00 64.75 91 GLN A CA 1
ATOM 692 C C . GLN A 1 91 ? 1.423 -0.871 12.184 1.00 64.75 91 GLN A C 1
ATOM 694 O O . GLN A 1 91 ? 0.766 -0.721 13.209 1.00 64.75 91 GLN A O 1
ATOM 699 N N . VAL A 1 92 ? 2.694 -0.483 12.080 1.00 70.88 92 VAL A N 1
ATOM 700 C CA . VAL A 1 92 ? 3.367 0.345 13.088 1.00 70.88 92 VAL A CA 1
ATOM 701 C C . VAL A 1 92 ? 3.416 1.764 12.539 1.00 70.88 92 VAL A C 1
ATOM 703 O O . VAL A 1 92 ? 4.119 2.037 11.571 1.00 70.88 92 VAL A O 1
ATOM 706 N N . SER A 1 93 ? 2.629 2.664 13.120 1.00 71.94 93 SER A N 1
ATOM 707 C CA . SER A 1 93 ? 2.615 4.080 12.754 1.00 71.94 93 SER A CA 1
ATOM 708 C C . SER A 1 93 ? 2.602 4.928 14.013 1.00 71.94 93 SER A C 1
ATOM 710 O O . SER A 1 93 ? 1.930 4.577 14.977 1.00 71.94 93 SER A O 1
ATOM 712 N N . HIS A 1 94 ? 3.296 6.066 13.988 1.00 72.94 94 HIS A N 1
ATOM 713 C CA . HIS A 1 94 ? 3.177 7.061 15.057 1.00 72.94 94 HIS A CA 1
ATOM 714 C C . HIS A 1 94 ? 1.784 7.708 15.074 1.00 72.94 94 HIS A C 1
ATOM 716 O O . HIS A 1 94 ? 1.315 8.108 16.128 1.00 72.94 94 HIS A O 1
ATOM 722 N N . ASN A 1 95 ? 1.112 7.795 13.917 1.00 71.56 95 ASN A N 1
ATOM 723 C CA . ASN A 1 95 ? -0.238 8.345 13.791 1.00 71.56 95 ASN A CA 1
ATOM 724 C C . ASN A 1 95 ? -1.066 7.524 12.791 1.00 71.56 95 ASN A C 1
ATOM 726 O O . ASN A 1 95 ? -0.640 7.303 11.655 1.00 71.56 95 ASN A O 1
ATOM 730 N N . LEU A 1 96 ? -2.270 7.105 13.180 1.00 79.88 96 LEU A N 1
ATOM 731 C CA . LEU A 1 96 ? -3.242 6.452 12.301 1.00 79.88 96 LEU A CA 1
ATOM 732 C C . LEU A 1 96 ? -4.586 7.174 12.411 1.00 79.88 96 LEU A C 1
ATOM 734 O O . LEU A 1 96 ? -5.178 7.220 13.485 1.00 79.88 96 LEU A O 1
ATOM 738 N N . LEU A 1 97 ? -5.084 7.713 11.295 1.00 82.06 97 LEU A N 1
ATOM 739 C CA . LEU A 1 97 ? -6.426 8.291 11.204 1.00 82.06 97 LEU A CA 1
ATOM 740 C C . LEU A 1 97 ? -7.288 7.435 10.278 1.00 82.06 97 LEU A C 1
ATOM 742 O O . LEU A 1 97 ? -6.972 7.272 9.099 1.00 82.06 97 LEU A O 1
ATOM 746 N N . ARG A 1 98 ? -8.406 6.933 10.804 1.00 86.50 98 ARG A N 1
ATOM 747 C CA . ARG A 1 98 ? -9.425 6.217 10.035 1.00 86.50 98 ARG A CA 1
ATOM 748 C C . ARG A 1 98 ? -10.723 7.020 10.026 1.00 86.50 98 ARG A C 1
ATOM 750 O O . ARG A 1 98 ? -11.252 7.344 11.084 1.00 86.50 98 ARG A O 1
ATOM 757 N N . THR A 1 99 ? -11.253 7.291 8.833 1.00 84.69 99 THR A N 1
ATOM 758 C CA . THR A 1 99 ? -12.523 8.009 8.645 1.00 84.69 99 THR A CA 1
ATOM 759 C C . THR A 1 99 ? -13.458 7.185 7.770 1.00 84.69 99 THR A C 1
ATOM 761 O O . THR A 1 99 ? -13.181 6.965 6.591 1.00 84.69 99 THR A O 1
ATOM 764 N N . THR A 1 100 ? -14.599 6.779 8.324 1.00 88.19 100 THR A N 1
ATOM 765 C CA . THR A 1 100 ? -15.636 6.020 7.613 1.00 88.19 100 THR A CA 1
ATOM 766 C C . THR A 1 100 ? -16.893 6.884 7.480 1.00 88.19 100 THR A C 1
ATOM 768 O O . THR A 1 100 ? -17.409 7.378 8.476 1.00 88.19 100 THR A O 1
ATOM 771 N N . ARG A 1 101 ? -17.405 7.095 6.255 1.00 83.25 101 ARG A N 1
ATOM 772 C CA . ARG A 1 101 ? -18.517 8.045 6.009 1.00 83.25 101 ARG A CA 1
ATOM 773 C C . ARG A 1 101 ? -19.897 7.545 6.441 1.00 83.25 101 ARG A C 1
ATOM 775 O O . ARG A 1 101 ? -20.753 8.364 6.746 1.00 83.25 101 ARG A O 1
ATOM 782 N N . GLN A 1 102 ? -20.142 6.238 6.372 1.00 87.94 102 GLN A N 1
ATOM 783 C CA . GLN A 1 102 ? -21.477 5.663 6.581 1.00 87.94 102 GLN A CA 1
ATOM 784 C C . GLN A 1 102 ? -21.480 4.618 7.690 1.00 87.94 102 GLN A C 1
ATOM 786 O O . GLN A 1 102 ? -22.116 4.807 8.721 1.00 87.94 102 GLN A O 1
ATOM 791 N N . THR A 1 103 ? -20.798 3.493 7.487 1.00 85.00 103 THR A N 1
ATOM 792 C CA . THR A 1 103 ? -20.815 2.394 8.454 1.00 85.00 103 THR A CA 1
ATOM 793 C C . THR A 1 103 ? -19.483 1.675 8.453 1.00 85.00 103 THR A C 1
ATOM 795 O O . THR A 1 103 ? -18.987 1.267 7.406 1.00 85.00 103 THR A O 1
ATOM 798 N N . GLU A 1 104 ? -18.935 1.491 9.646 1.00 87.12 104 GLU A N 1
ATOM 799 C CA . GLU A 1 104 ? -17.801 0.618 9.902 1.00 87.12 104 GLU A CA 1
ATOM 800 C C . GLU A 1 104 ? -18.306 -0.631 10.630 1.00 87.12 104 GLU A C 1
ATOM 802 O O . GLU A 1 104 ? -18.909 -0.524 11.695 1.00 87.12 104 GLU A O 1
ATOM 807 N N . GLN A 1 105 ? -18.109 -1.816 10.046 1.00 84.94 105 GLN A N 1
ATOM 808 C CA . GLN A 1 105 ? -18.422 -3.093 10.692 1.00 84.94 105 GLN A CA 1
ATOM 809 C C . GLN A 1 105 ? -17.133 -3.880 10.896 1.00 84.94 105 GLN A C 1
ATOM 811 O O . GLN A 1 105 ? -16.447 -4.205 9.928 1.00 84.94 105 GLN A O 1
ATOM 816 N N . VAL A 1 106 ? -16.831 -4.221 12.148 1.00 89.81 106 VAL A N 1
ATOM 817 C CA . VAL A 1 106 ? -15.698 -5.078 12.512 1.00 89.81 106 VAL A CA 1
ATOM 818 C C . VAL A 1 106 ? -16.245 -6.433 12.953 1.00 89.81 106 VAL A C 1
ATOM 820 O O . VAL A 1 106 ? -17.047 -6.513 13.881 1.00 89.81 106 VAL A O 1
ATOM 823 N N . ARG A 1 107 ? -15.837 -7.506 12.269 1.00 84.69 107 ARG A N 1
ATOM 824 C CA . ARG A 1 107 ? -16.130 -8.894 12.652 1.00 84.69 107 ARG A CA 1
ATOM 825 C C . ARG A 1 107 ? -14.808 -9.594 12.918 1.00 84.69 107 ARG A C 1
ATOM 827 O O . ARG A 1 107 ? -14.064 -9.853 11.980 1.00 84.69 107 ARG A O 1
ATOM 834 N N . ALA A 1 108 ? -14.525 -9.874 14.181 1.00 87.94 108 ALA A N 1
ATOM 835 C CA . ALA A 1 108 ? -13.274 -10.486 14.605 1.00 87.94 108 ALA A CA 1
ATOM 836 C C . ALA A 1 108 ? -13.543 -11.592 15.628 1.00 87.94 108 ALA A C 1
ATOM 838 O O . ALA A 1 108 ? -14.526 -11.525 16.367 1.00 87.94 108 ALA A O 1
ATOM 839 N N . GLY A 1 109 ? -12.670 -12.604 15.668 1.00 88.81 109 GLY A N 1
ATOM 840 C CA . GLY A 1 109 ? -12.688 -13.608 16.736 1.00 88.81 109 GLY A CA 1
ATOM 841 C C . GLY A 1 109 ? -12.301 -13.000 18.087 1.00 88.81 109 GLY A C 1
ATOM 842 O O . GLY A 1 109 ? -12.917 -13.309 19.103 1.00 88.81 109 GLY A O 1
ATOM 843 N N . GLN A 1 110 ? -11.328 -12.087 18.077 1.00 87.81 110 GLN A N 1
ATOM 844 C CA . GLN A 1 110 ? -10.920 -11.269 19.215 1.00 87.81 110 GLN A CA 1
ATOM 845 C C . GLN A 1 110 ? -10.703 -9.833 18.733 1.00 87.81 110 GLN A C 1
ATOM 847 O O . GLN A 1 110 ? -10.125 -9.618 17.669 1.00 87.81 110 GLN A O 1
ATOM 852 N N . LEU A 1 111 ? -11.198 -8.865 19.500 1.00 91.44 111 LEU A N 1
ATOM 853 C CA . LEU A 1 111 ? -10.980 -7.442 19.275 1.00 91.44 111 LEU A CA 1
ATOM 854 C C . LEU A 1 111 ? -10.309 -6.889 20.524 1.00 91.44 111 LEU A C 1
ATOM 856 O O . LEU A 1 111 ? -10.918 -6.895 21.591 1.00 91.44 111 LEU A O 1
ATOM 860 N N . ASP A 1 112 ? -9.068 -6.447 20.373 1.00 90.81 112 ASP A N 1
ATOM 861 C CA . ASP A 1 112 ? -8.291 -5.821 21.434 1.00 90.81 112 ASP A CA 1
ATOM 862 C C . ASP A 1 112 ? -8.014 -4.366 21.045 1.00 90.81 112 ASP A C 1
ATOM 864 O O . ASP A 1 112 ? -7.624 -4.081 19.910 1.00 90.81 112 ASP A O 1
ATOM 868 N N . MET A 1 113 ? -8.290 -3.444 21.961 1.00 90.69 113 MET A N 1
ATOM 869 C CA . MET A 1 113 ? -8.049 -2.017 21.788 1.00 90.69 113 MET A CA 1
ATOM 870 C C . MET A 1 113 ? -7.358 -1.502 23.041 1.00 90.69 113 MET A C 1
ATOM 872 O O . MET A 1 113 ? -7.956 -1.470 24.115 1.00 90.69 113 MET A O 1
ATOM 876 N N . GLN A 1 114 ? -6.123 -1.044 22.877 1.00 90.69 114 GLN A N 1
ATOM 877 C CA . GLN A 1 114 ? -5.339 -0.439 23.940 1.00 90.69 114 GLN A CA 1
ATOM 878 C C . GLN A 1 114 ? -5.001 1.004 23.564 1.00 90.69 114 GLN A C 1
ATOM 880 O O . GLN A 1 114 ? -4.608 1.284 22.433 1.00 90.69 114 GLN A O 1
ATOM 885 N N . ALA A 1 115 ? -5.167 1.914 24.519 1.00 92.06 115 ALA A N 1
ATOM 886 C CA . ALA A 1 115 ? -4.746 3.305 24.415 1.00 92.06 115 ALA A CA 1
ATOM 887 C C . ALA A 1 115 ? -3.856 3.636 25.618 1.00 92.06 115 ALA A C 1
ATOM 889 O O . ALA A 1 115 ? -4.137 3.168 26.721 1.00 92.06 115 ALA A O 1
ATOM 890 N N . GLU A 1 116 ? -2.796 4.418 25.401 1.00 91.69 116 GLU A N 1
ATOM 891 C CA . GLU A 1 116 ? -1.873 4.831 26.470 1.00 91.69 116 GLU A CA 1
ATOM 892 C C . GLU A 1 116 ? -2.482 5.927 27.355 1.00 91.69 116 GLU A C 1
ATOM 894 O O .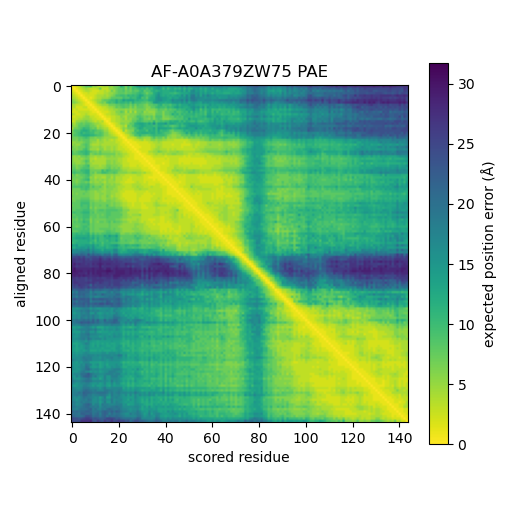 GLU A 1 116 ? -2.415 5.826 28.576 1.00 91.69 116 GLU A O 1
ATOM 899 N N . ASP A 1 117 ? -3.137 6.923 26.747 1.00 93.38 117 ASP A N 1
ATOM 900 C CA . ASP A 1 117 ? -3.689 8.074 27.472 1.00 93.38 117 ASP A CA 1
ATOM 901 C C . ASP A 1 117 ? -5.206 7.970 27.694 1.00 93.38 117 ASP A C 1
ATOM 903 O O . ASP A 1 117 ? -5.686 7.897 28.824 1.00 93.38 117 ASP A O 1
ATOM 907 N N . TYR A 1 118 ? -5.999 7.989 26.617 1.00 91.56 118 TYR A N 1
ATOM 908 C CA . TYR A 1 118 ? -7.456 7.896 26.704 1.00 91.56 118 TYR A CA 1
ATOM 909 C C . TYR A 1 118 ? -8.064 7.223 25.472 1.00 91.56 118 TYR A C 1
ATOM 911 O O . TYR A 1 118 ? -7.603 7.397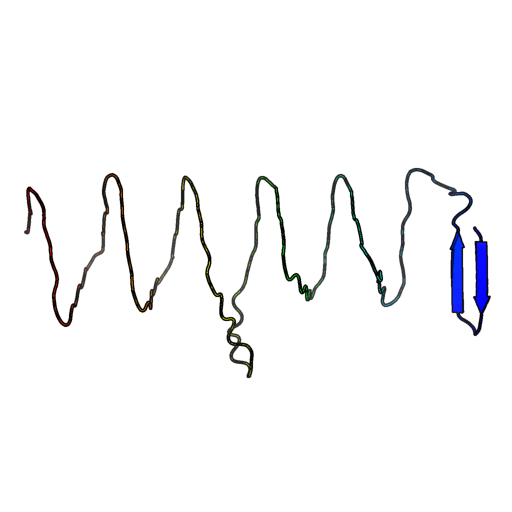 24.345 1.00 91.56 118 TYR A O 1
ATOM 919 N N . ALA A 1 119 ? -9.162 6.499 25.684 1.00 92.94 119 ALA A N 1
ATOM 920 C CA . ALA A 1 119 ? -10.025 5.986 24.627 1.00 92.94 119 ALA A CA 1
ATOM 921 C C . ALA A 1 119 ? -11.392 6.675 24.716 1.00 92.94 119 ALA A C 1
ATOM 923 O O . ALA A 1 119 ? -12.009 6.713 25.781 1.00 92.94 119 ALA A O 1
ATOM 924 N N . ARG A 1 120 ? -11.887 7.222 23.599 1.00 91.94 120 ARG A N 1
ATOM 925 C CA . ARG A 1 120 ? -13.196 7.885 23.537 1.00 91.94 120 ARG A CA 1
ATOM 926 C C . ARG A 1 120 ? -14.111 7.182 22.545 1.00 91.94 120 ARG A C 1
ATOM 928 O O . ARG A 1 120 ? -13.844 7.171 21.348 1.00 91.94 120 ARG A O 1
ATOM 935 N N . LEU A 1 121 ? -15.242 6.693 23.042 1.00 92.75 121 LEU A N 1
ATOM 936 C CA . LEU A 1 121 ? -16.365 6.243 22.225 1.00 92.75 121 LEU A CA 1
ATOM 937 C C . LEU A 1 121 ? -17.461 7.305 22.288 1.00 92.75 121 LEU A C 1
ATOM 939 O O . LEU A 1 121 ? -17.967 7.623 23.362 1.00 92.75 121 LEU A O 1
ATOM 943 N N . HIS A 1 122 ? -17.807 7.883 21.142 1.00 92.31 122 HIS A N 1
ATOM 944 C CA . HIS A 1 122 ? -18.857 8.888 21.049 1.00 92.31 122 HIS A CA 1
ATOM 945 C C . HIS A 1 122 ? -19.818 8.528 19.921 1.00 92.31 122 HIS A C 1
ATOM 947 O O . HIS A 1 122 ? -19.412 8.403 18.768 1.00 92.31 122 HIS A O 1
ATOM 953 N N . ALA A 1 123 ? -21.088 8.360 20.268 1.00 93.31 123 ALA A N 1
ATOM 954 C CA . ALA A 1 123 ? -22.167 8.051 19.344 1.00 93.31 123 ALA A CA 1
ATOM 955 C C . ALA A 1 123 ? -23.476 8.623 19.892 1.00 93.31 123 ALA A C 1
ATOM 957 O O . ALA A 1 123 ? -23.585 8.891 21.088 1.00 93.31 123 ALA A O 1
ATOM 958 N N . GLN A 1 124 ? -24.482 8.770 19.025 1.00 94.88 124 GLN A N 1
ATOM 959 C CA . GLN A 1 124 ? -25.835 9.103 19.476 1.00 94.88 124 GLN A CA 1
ATOM 960 C C . GLN A 1 124 ? -26.398 8.004 20.389 1.00 94.88 124 GLN A C 1
ATOM 962 O O . GLN A 1 124 ? -27.029 8.311 21.391 1.00 94.88 124 GLN A O 1
ATOM 967 N N . ASN A 1 125 ? -26.137 6.738 20.050 1.00 94.38 125 ASN A N 1
ATOM 968 C CA . ASN A 1 125 ? -26.478 5.572 20.856 1.00 94.38 125 ASN A CA 1
ATOM 969 C C . ASN A 1 125 ? -25.289 4.606 20.861 1.00 94.38 125 ASN A C 1
ATOM 971 O O . ASN A 1 125 ? -24.768 4.273 19.795 1.00 94.38 125 ASN A O 1
ATOM 975 N N . THR A 1 126 ? -24.911 4.115 22.041 1.00 94.12 126 THR A N 1
ATOM 976 C CA . THR A 1 126 ? -23.869 3.093 22.208 1.00 94.12 126 THR A CA 1
ATOM 977 C C . THR A 1 126 ? -24.501 1.834 22.787 1.00 94.12 126 THR A C 1
ATOM 979 O O . THR A 1 126 ? -25.122 1.886 23.845 1.00 94.12 126 THR A O 1
ATOM 982 N N . VAL A 1 127 ? -24.341 0.697 22.106 1.00 94.88 127 VAL A N 1
ATOM 983 C CA . VAL A 1 127 ? -24.842 -0.607 22.564 1.00 94.88 127 VAL A CA 1
ATOM 984 C C . VAL A 1 127 ? -23.660 -1.549 22.743 1.00 94.88 127 VAL A C 1
ATOM 986 O O . VAL A 1 127 ? -22.917 -1.800 21.798 1.00 94.88 127 VAL A O 1
ATOM 989 N N . ILE A 1 128 ? -23.504 -2.083 23.953 1.00 94.94 128 ILE A N 1
ATOM 990 C CA . ILE A 1 128 ? -22.494 -3.089 24.288 1.00 94.94 128 ILE A CA 1
ATOM 991 C C . ILE A 1 128 ? -23.240 -4.338 24.750 1.00 94.94 128 ILE A C 1
ATOM 993 O O . ILE A 1 128 ? -24.070 -4.277 25.654 1.00 94.94 128 ILE A O 1
ATOM 997 N N . THR A 1 129 ? -22.975 -5.479 24.118 1.00 95.94 129 THR A N 1
ATOM 998 C CA . THR A 1 129 ? -23.609 -6.755 24.465 1.00 95.94 129 THR A CA 1
ATOM 999 C C . THR A 1 129 ? -22.547 -7.829 24.614 1.00 95.94 129 THR A C 1
ATOM 1001 O O . THR A 1 129 ? -21.827 -8.131 23.665 1.00 95.94 129 THR A O 1
ATOM 1004 N N . SER A 1 130 ? -22.503 -8.447 25.792 1.00 95.44 130 SER A N 1
ATOM 1005 C CA . SER A 1 130 ? -21.579 -9.530 26.123 1.00 95.44 130 SER A CA 1
ATOM 1006 C C . SER A 1 130 ? -22.372 -10.738 26.600 1.00 95.44 130 SER A C 1
ATOM 1008 O O . SER A 1 130 ? -23.291 -10.598 27.402 1.00 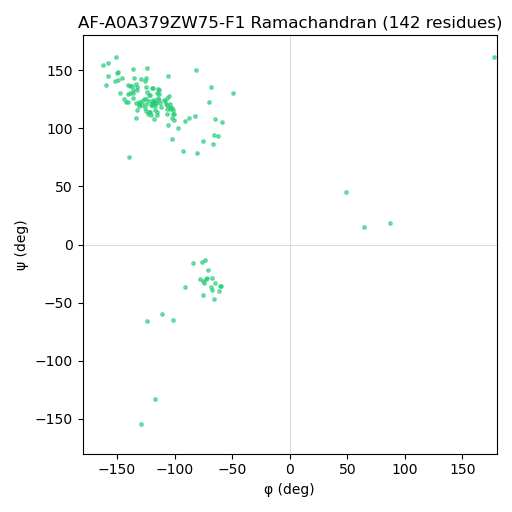95.44 130 SER A O 1
ATOM 1010 N N . LYS A 1 131 ? -22.023 -11.938 26.120 1.00 96.25 131 LYS A N 1
ATOM 1011 C CA . LYS A 1 131 ? -22.700 -13.179 26.541 1.00 96.25 131 LYS A CA 1
ATOM 1012 C C . LYS A 1 131 ? -22.302 -13.630 27.947 1.00 96.25 131 LYS A C 1
ATOM 1014 O O . LYS A 1 131 ? -23.111 -14.246 28.626 1.00 96.25 131 LYS A O 1
ATOM 1019 N N . ALA A 1 132 ? -21.054 -13.376 28.336 1.00 96.81 132 ALA A N 1
ATOM 1020 C CA . ALA A 1 132 ? -20.487 -13.860 29.593 1.00 96.81 132 ALA A CA 1
ATOM 1021 C C . ALA A 1 132 ? -20.231 -12.720 30.585 1.00 96.81 132 ALA A C 1
ATOM 1023 O O . ALA A 1 132 ? -20.801 -12.718 31.670 1.00 96.81 132 ALA A O 1
ATOM 1024 N N . ILE A 1 133 ? -19.390 -11.747 30.223 1.00 95.56 133 ILE A N 1
ATOM 1025 C CA . ILE A 1 133 ? -18.986 -10.670 31.131 1.00 95.56 133 ILE A CA 1
ATOM 1026 C C . ILE A 1 133 ? -18.705 -9.374 30.373 1.00 95.56 133 ILE A C 1
ATOM 1028 O O . ILE A 1 133 ? -18.113 -9.388 29.296 1.00 95.56 133 ILE A O 1
ATOM 1032 N N . THR A 1 134 ? -19.099 -8.258 30.979 1.00 96.00 134 THR A N 1
ATOM 1033 C CA . THR A 1 134 ? -18.558 -6.927 30.693 1.00 96.00 134 THR A CA 1
ATOM 1034 C C . THR A 1 134 ? -17.902 -6.451 31.981 1.00 96.00 134 THR A C 1
ATOM 1036 O O . THR A 1 134 ? -18.589 -6.299 32.988 1.00 96.00 134 THR A O 1
ATOM 1039 N N . LYS A 1 135 ? -16.580 -6.265 31.974 1.00 95.56 135 LYS A N 1
ATOM 1040 C CA . LYS A 1 135 ? -15.835 -5.759 33.130 1.00 95.56 135 LYS A CA 1
ATOM 1041 C C . LYS A 1 135 ? -15.450 -4.308 32.865 1.00 95.56 135 LYS A C 1
ATOM 1043 O O . LYS A 1 135 ? -14.865 -4.017 31.829 1.00 95.56 135 LYS A O 1
ATOM 1048 N N . VAL A 1 136 ? -15.775 -3.429 33.805 1.00 94.44 136 VAL A N 1
ATOM 1049 C CA . VAL A 1 136 ? -15.339 -2.029 33.818 1.00 94.44 136 VAL A CA 1
ATOM 1050 C C . VAL A 1 136 ? -14.652 -1.805 35.155 1.00 94.44 136 VAL A C 1
ATOM 1052 O O . VAL A 1 136 ? -15.227 -2.123 36.193 1.00 94.44 136 VAL A O 1
ATOM 1055 N N . ASP A 1 137 ? -13.418 -1.322 35.111 1.00 95.06 137 ASP A N 1
ATOM 1056 C CA . ASP A 1 137 ? -12.578 -1.083 36.280 1.00 95.06 137 ASP A CA 1
ATOM 1057 C C . ASP A 1 137 ? -11.899 0.274 36.105 1.00 95.06 137 ASP A C 1
ATOM 1059 O O . ASP A 1 137 ? -11.330 0.544 35.047 1.00 95.06 137 ASP A O 1
ATOM 1063 N N . ALA A 1 138 ? -12.044 1.151 37.093 1.00 94.19 138 ALA A N 1
ATOM 1064 C CA . ALA A 1 138 ? -11.517 2.508 37.063 1.00 94.19 138 ALA A CA 1
ATOM 1065 C C . ALA A 1 138 ? -11.468 3.080 38.482 1.00 94.19 138 ALA A C 1
ATOM 1067 O O . ALA A 1 138 ? -12.284 2.716 39.330 1.00 94.19 138 ALA A O 1
ATOM 1068 N N . GLU A 1 139 ? -10.574 4.045 38.716 1.00 97.06 139 GLU A N 1
ATOM 1069 C CA . GLU A 1 139 ? -10.562 4.815 39.968 1.00 97.06 139 GLU A CA 1
ATOM 1070 C C . GLU A 1 139 ? -11.887 5.556 40.192 1.00 97.06 139 GLU A C 1
ATOM 1072 O O . GLU A 1 139 ? -12.357 5.677 41.323 1.00 97.06 139 GLU A O 1
ATOM 1077 N N . GLN A 1 140 ? -12.502 6.044 39.109 1.00 95.25 140 GLN A N 1
ATOM 1078 C CA . GLN A 1 140 ? -13.808 6.694 39.129 1.00 95.25 140 GLN A CA 1
ATOM 1079 C C . GLN A 1 140 ? -14.638 6.288 37.913 1.00 95.25 140 GLN A C 1
ATOM 1081 O O . GLN A 1 140 ? -14.151 6.277 36.783 1.00 95.25 140 GLN A O 1
ATOM 1086 N N . ILE A 1 141 ? -15.921 6.018 38.152 1.00 95.31 141 ILE A N 1
ATOM 1087 C CA . ILE A 1 141 ? -16.918 5.759 37.115 1.00 95.31 141 ILE A CA 1
ATOM 1088 C C . ILE A 1 141 ? -18.043 6.779 37.286 1.00 95.31 141 ILE A C 1
ATOM 1090 O O . ILE A 1 141 ? -18.768 6.758 38.279 1.00 95.31 141 ILE A O 1
ATOM 1094 N N . HIS A 1 142 ? -18.192 7.658 36.297 1.00 88.69 142 HIS A N 1
ATOM 1095 C CA . HIS A 1 142 ? -19.291 8.620 36.218 1.00 88.69 142 HIS A CA 1
ATOM 1096 C C . HIS A 1 142 ? -20.336 8.079 35.242 1.00 88.69 142 HIS A C 1
ATOM 1098 O O . HIS A 1 142 ? -20.057 7.952 34.052 1.00 88.69 142 HIS A O 1
ATOM 1104 N N . MET A 1 143 ? -21.514 7.720 35.752 1.00 89.75 143 MET A N 1
ATOM 1105 C CA . MET A 1 143 ? -22.623 7.162 34.969 1.00 89.75 143 MET A CA 1
ATOM 1106 C C . MET A 1 143 ? -23.873 8.008 35.209 1.00 89.75 143 MET A C 1
ATOM 1108 O O . MET A 1 143 ? -24.311 8.132 36.353 1.00 89.75 143 MET A O 1
ATOM 1112 N N . GLY A 1 144 ? -24.426 8.585 34.141 1.00 77.81 144 GLY A N 1
ATOM 1113 C CA . GLY A 1 144 ? -25.593 9.469 34.165 1.00 77.81 144 GLY A CA 1
ATOM 1114 C C . GLY A 1 144 ?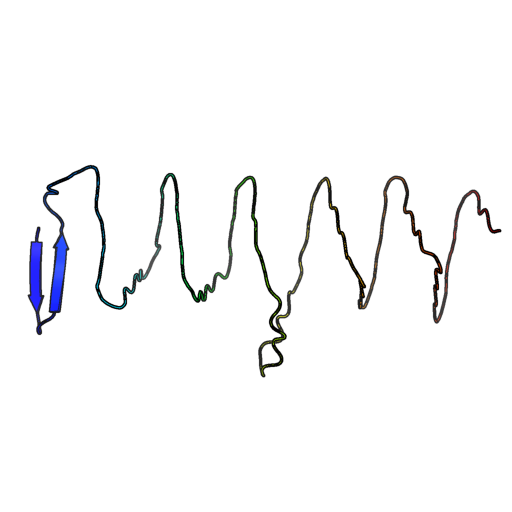 -26.134 9.746 32.774 1.00 77.81 144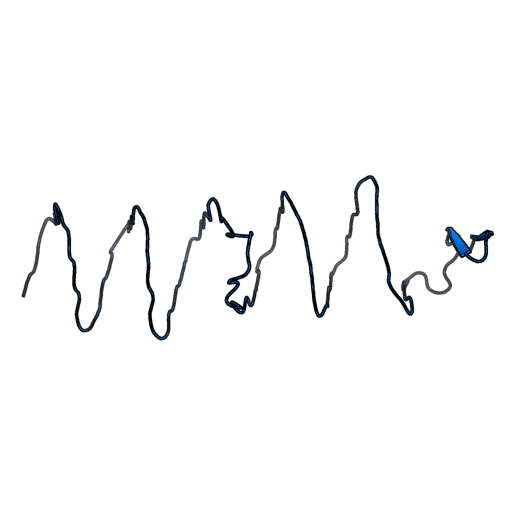 GLY A C 1
ATOM 1115 O O . GLY A 1 144 ? -25.356 9.590 31.804 1.00 77.81 144 GLY A O 1
#

Solvent-accessible surface area (backbone atoms only — not comparable to full-atom values): 11738 Å² total; per-residue (Å²): 96,45,73,50,75,59,95,93,40,79,44,82,79,44,80,77,70,64,99,49,87,91,61,87,82,94,83,70,100,65,93,84,86,89,84,61,99,70,80,84,87,88,87,69,100,74,87,86,87,87,73,98,73,86,86,83,91,70,97,77,83,90,85,87,75,97,78,87,89,82,89,82,77,83,70,84,79,87,58,93,91,62,83,81,74,76,87,78,88,86,84,89,65,100,73,86,89,87,87,74,95,84,78,84,85,88,86,66,98,72,85,86,89,86,64,93,88,73,82,87,89,85,66,98,74,85,87,87,87,64,96,86,71,84,87,85,86,70,99,73,83,92,83,132

Foldseek 3Di:
DDWDDDPNDIDDPDDPDDPDPVDDDDDDPDDDDDDDPDDDDDDDPDDDDDDPDDDDDDPDDDDDDDDDDDDDDDPPPPDPDDPPCPVDDDDDDPDDDDDDDPDDDDDDPDDDDDDPPDDDDDDPDDDDDDPPDDDDDDPDDDDD

Secondary structure (DSSP, 8-state):
-EEEEETTEEEEEE----S-TT------SS------SS------S------SS-----S------S-------------TT------------S------SS------S------SS------SS-----SS------S-----

pLDDT: mean 82.32, std 14.64, range [36.97, 97.06]

InterPro domains:
  IPR021927 Protein of unknown function DUF3540 [PF12059] (2-144)

Radius of gyration: 27.65 Å; Cα contacts (8 Å, |Δi|>4): 25; chains: 1; bounding box: 54×31×80 Å

Mean predicted aligned error: 11.18 Å